Protein AF-A0A4D4LS96-F1 (afdb_monomer_lite)

InterPro domains:
  IPR003447 FemABX peptidyl transferase [PF02388] (3-64)
  IPR003447 FemABX peptidyl transferase [PS51191] (1-90)
  IPR016181 Acyl-CoA N-acyltransferase [SSF55729] (2-83)
  IPR050644 Peptidoglycan Glycine Bridge Synthesis [PTHR36174] (2-80)

Foldseek 3Di:
DVVVVVPDDPVVVVVVVVCVVLVKDKDKDDLVCLVVVVVLQVVVCVVVVHDDDDSVVVSVVRVVQCVVPVPSDIDIFIDRPPHTDRPPND

Sequence (90 aa):
MDDLHRGLNQQWRRNIKKAEKAGVKVVQGGYHDLPAFYTLYTETAARDRFIPRPLPYFQRMWTALTAEDPHRMRLYLAHHGAKCCPPRRC

Structure (mmCIF, N/CA/C/O backbone):
data_AF-A0A4D4LS96-F1
#
_entry.id   AF-A0A4D4LS96-F1
#
loop_
_atom_site.group_PDB
_atom_site.id
_atom_site.type_symbol
_atom_site.label_atom_id
_atom_site.label_alt_id
_atom_site.label_comp_id
_atom_site.label_asym_id
_atom_site.label_entity_id
_atom_site.label_seq_id
_atom_site.pdbx_PDB_ins_code
_atom_site.Cartn_x
_atom_site.Cartn_y
_atom_site.Cartn_z
_atom_site.occupancy
_atom_site.B_iso_or_equiv
_atom_site.auth_seq_id
_atom_site.auth_comp_id
_atom_site.auth_asym_id
_atom_site.auth_atom_id
_atom_site.pdbx_PDB_model_num
ATOM 1 N N . MET A 1 1 ? -9.870 -17.457 17.808 1.00 47.88 1 MET A N 1
ATOM 2 C CA . MET A 1 1 ? -9.674 -15.987 17.834 1.00 47.88 1 MET A CA 1
ATOM 3 C C . MET A 1 1 ? -9.249 -15.491 19.216 1.00 47.88 1 MET A C 1
ATOM 5 O O . MET A 1 1 ? -8.383 -14.628 19.278 1.00 47.88 1 MET A O 1
ATOM 9 N N . ASP A 1 2 ? -9.768 -16.053 20.316 1.00 51.56 2 ASP A N 1
ATOM 10 C CA . ASP A 1 2 ? -9.383 -15.638 21.677 1.00 51.56 2 ASP A CA 1
ATOM 11 C C . ASP A 1 2 ? -7.914 -15.903 22.055 1.00 51.56 2 ASP A C 1
ATOM 13 O O . ASP A 1 2 ? -7.320 -15.104 22.781 1.00 51.56 2 ASP A O 1
ATOM 17 N N . ASP A 1 3 ? -7.289 -16.958 21.525 1.00 58.47 3 ASP A N 1
ATOM 18 C CA . ASP A 1 3 ? -5.899 -17.299 21.872 1.00 58.47 3 ASP A CA 1
ATOM 19 C C . ASP A 1 3 ? -4.873 -16.290 21.336 1.00 58.47 3 ASP A C 1
ATOM 21 O O . ASP A 1 3 ? -3.932 -15.927 22.043 1.00 58.47 3 ASP A O 1
ATOM 25 N N . LEU A 1 4 ? -5.103 -15.731 20.141 1.00 60.28 4 LEU A N 1
ATOM 26 C CA . LEU A 1 4 ? -4.277 -14.651 19.586 1.00 60.28 4 LEU A CA 1
ATOM 27 C C . LEU A 1 4 ? -4.368 -13.384 20.454 1.00 60.28 4 LEU A C 1
ATOM 29 O O . LEU A 1 4 ? -3.385 -12.674 20.651 1.00 60.28 4 LEU A O 1
ATOM 33 N N . HIS A 1 5 ? -5.547 -13.108 21.016 1.00 54.94 5 HIS A N 1
ATOM 34 C CA . HIS A 1 5 ? -5.783 -11.932 21.853 1.00 54.94 5 HIS A CA 1
ATOM 35 C C . HIS A 1 5 ? -5.173 -12.064 23.252 1.00 54.94 5 HIS A C 1
ATOM 37 O O . HIS A 1 5 ? -4.811 -11.049 23.852 1.00 54.94 5 HIS A O 1
ATOM 43 N N . ARG A 1 6 ? -5.033 -13.285 23.779 1.00 58.66 6 ARG A N 1
ATOM 44 C CA . ARG A 1 6 ? -4.418 -13.535 25.093 1.00 58.66 6 ARG A CA 1
ATOM 45 C C . ARG A 1 6 ? -2.914 -13.255 25.109 1.00 58.66 6 ARG A C 1
ATOM 47 O O . ARG A 1 6 ? -2.419 -12.785 26.129 1.00 58.66 6 ARG A O 1
ATOM 54 N N . GLY A 1 7 ? -2.221 -13.453 23.984 1.00 62.53 7 GLY A N 1
ATOM 55 C CA . GLY A 1 7 ? -0.797 -13.121 23.832 1.00 62.53 7 GLY A CA 1
ATOM 56 C C . GLY A 1 7 ? -0.502 -11.629 23.620 1.00 62.53 7 GLY A C 1
ATOM 57 O O . GLY A 1 7 ? 0.643 -11.200 23.734 1.00 62.53 7 GLY A O 1
ATOM 58 N N . LEU A 1 8 ? -1.523 -10.815 23.330 1.00 66.88 8 LEU A N 1
ATOM 59 C CA . LEU A 1 8 ? -1.369 -9.387 23.057 1.00 66.88 8 LEU A CA 1
ATOM 60 C C . LEU A 1 8 ? -1.564 -8.552 24.329 1.00 66.88 8 LEU A C 1
ATOM 62 O O . LEU A 1 8 ? -2.527 -8.722 25.093 1.00 66.88 8 LEU A O 1
ATOM 66 N N . ASN A 1 9 ? -0.672 -7.581 24.539 1.00 76.44 9 ASN A N 1
ATOM 67 C CA . ASN A 1 9 ? -0.782 -6.672 25.674 1.00 76.44 9 ASN A CA 1
ATOM 68 C C . ASN A 1 9 ? -2.115 -5.888 25.640 1.00 76.44 9 ASN A C 1
ATOM 70 O O . ASN A 1 9 ? -2.783 -5.745 24.611 1.00 76.44 9 ASN A O 1
ATOM 74 N N . GLN A 1 10 ? -2.525 -5.376 26.799 1.00 74.56 10 GLN A N 1
ATOM 75 C CA . GLN A 1 10 ? -3.834 -4.741 26.978 1.00 74.56 10 GLN A CA 1
ATOM 76 C C . GLN A 1 10 ? -4.056 -3.526 26.056 1.00 74.56 10 GLN A C 1
ATOM 78 O O . GLN A 1 10 ? -5.178 -3.292 25.604 1.00 74.56 10 GLN A O 1
ATOM 83 N N . GLN A 1 11 ? -2.996 -2.772 25.747 1.00 74.50 11 GLN A N 1
ATOM 84 C CA . GLN A 1 11 ? -3.069 -1.605 24.868 1.00 74.50 11 GLN A CA 1
ATOM 85 C C . GLN A 1 11 ? -3.378 -2.009 23.423 1.00 74.50 11 GLN A C 1
ATOM 87 O O . GLN A 1 11 ? -4.198 -1.370 22.766 1.00 74.50 11 GLN A O 1
ATOM 92 N N . TRP A 1 12 ? -2.781 -3.103 22.951 1.00 72.12 12 TRP A N 1
ATOM 93 C CA . TRP A 1 12 ? -3.004 -3.623 21.603 1.00 72.12 12 TRP A CA 1
ATOM 94 C C . TRP A 1 12 ? -4.443 -4.111 21.424 1.00 72.12 12 TRP A C 1
ATOM 96 O O . TRP A 1 12 ? -5.098 -3.737 20.454 1.00 72.12 12 TRP A O 1
ATOM 106 N N . ARG A 1 13 ? -4.992 -4.833 22.411 1.00 74.06 13 ARG A N 1
ATOM 107 C CA . ARG A 1 13 ? -6.406 -5.250 22.403 1.00 74.06 13 ARG A CA 1
ATOM 108 C C . ARG A 1 13 ? -7.378 -4.068 22.365 1.00 74.06 13 ARG A C 1
ATOM 110 O O . ARG A 1 13 ? -8.380 -4.127 21.656 1.00 74.06 13 ARG A O 1
ATOM 117 N N . ARG A 1 14 ? -7.094 -2.990 23.107 1.00 76.81 14 ARG A N 1
ATOM 118 C CA . ARG A 1 14 ? -7.908 -1.760 23.073 1.00 76.81 14 ARG A CA 1
ATOM 119 C C . ARG A 1 14 ? -7.865 -1.085 21.702 1.00 76.81 14 ARG A C 1
ATOM 121 O O . ARG A 1 14 ? -8.911 -0.678 21.208 1.00 76.81 14 ARG A O 1
ATOM 128 N N . ASN A 1 15 ? -6.690 -1.006 21.078 1.00 75.06 15 ASN A N 1
ATOM 129 C CA . ASN A 1 15 ? -6.532 -0.384 19.762 1.00 75.06 15 ASN A CA 1
ATOM 130 C C . ASN A 1 15 ? -7.229 -1.188 18.650 1.00 75.06 15 ASN A C 1
ATOM 132 O O . ASN A 1 15 ? -7.879 -0.583 17.803 1.00 75.06 15 ASN A O 1
ATOM 136 N N . ILE A 1 16 ? -7.174 -2.526 18.693 1.00 75.44 16 ILE A N 1
ATOM 137 C CA . ILE A 1 16 ? -7.900 -3.397 17.748 1.00 75.44 16 ILE A CA 1
ATOM 138 C C . ILE A 1 16 ? -9.411 -3.164 17.865 1.00 75.44 16 ILE A C 1
ATOM 140 O O . ILE A 1 16 ? -10.054 -2.810 16.880 1.00 75.44 16 ILE A O 1
ATOM 144 N N . LYS A 1 17 ? -9.966 -3.236 19.085 1.00 77.19 17 LYS A N 1
ATOM 145 C CA . LYS A 1 17 ? -11.397 -2.967 19.321 1.00 77.19 17 LYS A CA 1
ATOM 146 C C . LYS A 1 17 ? -11.810 -1.556 18.896 1.00 77.19 17 LYS A C 1
ATOM 148 O O . LYS A 1 17 ? -12.921 -1.351 18.415 1.00 77.19 17 LYS A O 1
ATOM 153 N N . LYS A 1 18 ? -10.930 -0.566 19.081 1.00 77.38 18 LYS A N 1
ATOM 154 C CA . LYS A 1 18 ? -11.164 0.813 18.634 1.00 77.38 18 LYS A CA 1
ATOM 155 C C . LYS A 1 18 ? -11.225 0.897 17.104 1.00 77.38 18 LYS A C 1
ATOM 157 O O . LYS A 1 18 ? -12.120 1.560 16.595 1.00 77.38 18 LYS A O 1
ATOM 162 N N . ALA A 1 19 ? -10.326 0.219 16.390 1.00 72.69 19 ALA A N 1
ATOM 163 C CA . ALA A 1 19 ? -10.316 0.180 14.927 1.00 72.69 19 ALA A CA 1
ATOM 164 C C . ALA A 1 19 ? -11.560 -0.523 14.356 1.00 72.69 19 ALA A C 1
ATOM 166 O O . ALA A 1 19 ? -12.188 -0.002 13.435 1.00 72.69 19 ALA A O 1
ATOM 167 N N . GLU A 1 20 ? -11.972 -1.646 14.951 1.00 73.50 20 GLU A N 1
ATOM 168 C CA . GLU A 1 20 ? -13.223 -2.333 14.599 1.00 73.50 20 GLU A CA 1
ATOM 169 C C . GLU A 1 20 ? -14.436 -1.416 14.804 1.00 73.50 20 GLU A C 1
ATOM 171 O O . GLU A 1 20 ? -15.253 -1.244 13.900 1.00 73.50 20 GLU A O 1
ATOM 176 N N . LYS A 1 21 ? -14.524 -0.751 15.965 1.00 75.62 21 LYS A N 1
ATOM 177 C CA . LYS A 1 21 ? -15.619 0.178 16.286 1.00 75.62 21 LYS A CA 1
ATOM 178 C C . LYS A 1 21 ? -15.631 1.425 15.396 1.00 75.62 21 LYS A C 1
ATOM 180 O O . LYS A 1 21 ? -16.696 1.978 15.146 1.00 75.62 21 LYS A O 1
ATOM 185 N N . ALA A 1 22 ? -14.469 1.858 14.912 1.00 73.75 22 ALA A N 1
ATOM 186 C CA . ALA A 1 22 ? -14.346 2.943 13.943 1.00 73.75 22 ALA A CA 1
ATOM 187 C C . ALA A 1 22 ? -14.792 2.525 12.524 1.00 73.75 22 ALA A C 1
ATOM 189 O O . ALA A 1 22 ? -14.868 3.359 11.631 1.00 73.75 22 ALA A O 1
ATOM 190 N N . GLY A 1 23 ? -15.125 1.251 12.292 1.00 75.50 23 GLY A N 1
ATOM 191 C CA . GLY A 1 23 ? -15.586 0.776 10.988 1.00 75.50 23 GLY A CA 1
ATOM 192 C C . GLY A 1 23 ? -14.454 0.597 9.979 1.00 75.50 23 GLY A C 1
ATOM 193 O O . GLY A 1 23 ? -14.687 0.685 8.771 1.00 75.50 23 GLY A O 1
ATOM 194 N N . VAL A 1 24 ? -13.229 0.352 10.458 1.00 80.81 24 VAL A N 1
ATOM 195 C CA . VAL A 1 24 ? -12.108 -0.003 9.586 1.00 80.81 24 VAL A CA 1
ATOM 196 C C . VAL A 1 24 ? -12.396 -1.354 8.930 1.00 80.81 24 VAL A C 1
ATOM 198 O O . VAL A 1 24 ? -12.592 -2.358 9.613 1.00 80.81 24 VAL A O 1
ATOM 201 N N . LYS A 1 25 ? -12.399 -1.391 7.598 1.00 79.50 25 LYS A N 1
ATOM 202 C CA . LYS A 1 25 ? -12.521 -2.617 6.805 1.00 79.50 25 LYS A CA 1
ATOM 203 C C . LYS A 1 25 ? -11.167 -2.973 6.219 1.00 79.50 25 LYS A C 1
ATOM 205 O O . LYS A 1 25 ? -10.554 -2.149 5.543 1.00 79.50 25 LYS A O 1
ATOM 210 N N . VAL A 1 26 ? -10.716 -4.198 6.456 1.00 83.19 26 VAL A N 1
ATOM 211 C CA . VAL A 1 26 ? -9.516 -4.736 5.811 1.00 83.19 26 VAL A CA 1
ATOM 212 C C . VAL A 1 26 ? -9.949 -5.494 4.566 1.00 83.19 26 VAL A C 1
ATOM 214 O O . VAL A 1 26 ? -10.748 -6.423 4.655 1.00 83.19 26 VAL A O 1
ATOM 217 N N . VAL A 1 27 ? -9.432 -5.088 3.413 1.00 87.00 27 VAL A N 1
ATOM 218 C CA . VAL A 1 27 ? -9.658 -5.760 2.132 1.00 87.00 27 VAL A CA 1
ATOM 219 C C . VAL A 1 27 ? -8.334 -6.281 1.597 1.00 87.00 27 VAL A C 1
ATOM 221 O O . VAL A 1 27 ? -7.280 -5.675 1.806 1.00 87.00 27 VAL A O 1
ATOM 224 N N . GLN A 1 28 ? -8.382 -7.422 0.918 1.00 89.69 28 GLN A N 1
ATOM 225 C CA . GLN A 1 28 ? -7.234 -7.912 0.171 1.00 89.69 28 GLN A CA 1
ATOM 226 C C . GLN A 1 28 ? -7.189 -7.184 -1.178 1.00 89.69 28 GLN A C 1
ATOM 228 O O . GLN A 1 28 ? -8.121 -7.306 -1.969 1.00 89.69 28 GLN A O 1
ATOM 233 N N . GLY A 1 29 ? -6.126 -6.417 -1.407 1.00 89.12 29 GLY A N 1
ATOM 234 C CA . GLY A 1 29 ? -5.870 -5.710 -2.660 1.00 89.12 29 GLY A CA 1
ATOM 235 C C . GLY A 1 29 ? -5.072 -6.557 -3.652 1.00 89.12 29 GLY A C 1
ATOM 236 O O . GLY A 1 29 ? -4.424 -7.542 -3.284 1.00 89.12 29 GLY A O 1
ATOM 237 N N . GLY A 1 30 ? -5.112 -6.155 -4.918 1.00 91.56 30 GLY A N 1
ATOM 238 C CA . GLY A 1 30 ? -4.357 -6.753 -6.014 1.00 91.56 30 GLY A CA 1
ATOM 239 C C . GLY A 1 30 ? -3.253 -5.842 -6.550 1.00 91.56 30 GLY A C 1
ATOM 240 O O . GLY A 1 30 ? -2.922 -4.803 -5.982 1.00 91.56 30 GLY A O 1
ATOM 241 N N . TYR A 1 31 ? -2.704 -6.215 -7.707 1.00 92.50 31 TYR A N 1
ATOM 242 C CA . TYR A 1 31 ? -1.664 -5.441 -8.393 1.00 92.50 31 TYR A CA 1
ATOM 243 C C . TYR A 1 31 ? -2.075 -3.977 -8.638 1.00 92.50 31 TYR A C 1
ATOM 245 O O . TYR A 1 31 ? -1.273 -3.060 -8.463 1.00 92.50 31 TYR A O 1
ATOM 253 N N . HIS A 1 32 ? -3.341 -3.747 -8.995 1.00 92.25 32 HIS A N 1
ATOM 254 C CA . HIS A 1 32 ? -3.880 -2.413 -9.275 1.00 92.25 32 HIS A CA 1
ATOM 255 C C . HIS A 1 32 ? -3.988 -1.513 -8.037 1.00 92.25 32 HIS A C 1
ATOM 257 O O . HIS A 1 32 ? -4.101 -0.300 -8.185 1.00 92.25 32 HIS A O 1
ATOM 263 N N . ASP A 1 33 ? -3.889 -2.082 -6.836 1.00 92.25 33 ASP A N 1
ATOM 264 C CA . ASP A 1 33 ? -3.935 -1.356 -5.568 1.00 92.25 33 ASP A CA 1
ATOM 265 C C . ASP A 1 33 ? -2.539 -0.926 -5.076 1.00 92.25 33 ASP A C 1
ATOM 267 O O . ASP A 1 33 ? -2.414 -0.163 -4.113 1.00 92.25 33 ASP A O 1
ATOM 271 N N . LEU A 1 34 ? -1.467 -1.358 -5.758 1.00 93.00 34 LEU A N 1
ATOM 272 C CA . LEU A 1 34 ? -0.091 -0.949 -5.456 1.00 93.00 34 LEU A CA 1
ATOM 273 C C . LEU A 1 34 ? 0.119 0.577 -5.448 1.00 93.00 34 LEU A C 1
ATOM 275 O O . LEU A 1 34 ? 0.846 1.045 -4.570 1.00 93.00 34 LEU A O 1
ATOM 279 N N . PRO A 1 35 ? -0.493 1.382 -6.341 1.00 93.12 35 PRO A N 1
ATOM 280 C CA . PRO A 1 35 ? -0.400 2.838 -6.262 1.00 93.12 35 PRO A CA 1
ATOM 281 C C . PRO A 1 35 ? -1.009 3.403 -4.973 1.00 93.12 35 PRO A C 1
ATOM 283 O O . PRO A 1 35 ? -0.402 4.268 -4.347 1.00 93.12 35 PRO A O 1
ATOM 286 N N . ALA A 1 36 ? -2.159 2.881 -4.529 1.00 90.19 36 ALA A N 1
ATOM 287 C CA . ALA A 1 36 ? -2.806 3.323 -3.293 1.00 90.19 36 ALA A CA 1
ATOM 288 C C . ALA A 1 36 ? -1.951 2.983 -2.062 1.00 90.19 36 ALA A C 1
ATOM 290 O O . ALA A 1 36 ? -1.763 3.818 -1.175 1.00 90.19 36 ALA A O 1
ATOM 291 N N . PHE A 1 37 ? -1.370 1.780 -2.039 1.00 92.62 37 PHE A N 1
ATOM 292 C CA . PHE A 1 37 ? -0.358 1.407 -1.050 1.00 92.62 37 PHE A CA 1
ATOM 293 C C . PHE A 1 37 ? 0.848 2.357 -1.087 1.00 92.62 37 PHE A C 1
ATOM 295 O O . PHE A 1 37 ? 1.307 2.819 -0.042 1.00 92.62 37 PHE A O 1
ATOM 302 N N . TYR A 1 38 ? 1.355 2.667 -2.280 1.00 93.50 38 TYR A N 1
ATOM 303 C CA . TYR A 1 38 ? 2.545 3.491 -2.453 1.00 93.50 38 TYR A CA 1
ATOM 304 C C . TYR A 1 38 ? 2.352 4.913 -1.931 1.00 93.50 38 TYR A C 1
ATOM 306 O O . TYR A 1 38 ? 3.239 5.432 -1.254 1.00 93.50 38 TYR A O 1
ATOM 314 N N . THR A 1 39 ? 1.181 5.517 -2.149 1.00 91.62 39 THR A N 1
ATOM 315 C CA . THR A 1 39 ? 0.839 6.813 -1.548 1.00 91.62 39 THR A CA 1
ATOM 316 C C . THR A 1 39 ? 1.005 6.767 -0.026 1.00 91.62 39 THR A C 1
ATOM 318 O O . THR A 1 39 ? 1.797 7.534 0.519 1.00 91.62 39 THR A O 1
ATOM 321 N N . LEU A 1 40 ? 0.386 5.798 0.658 1.00 90.38 40 LEU A N 1
ATOM 322 C CA . LEU A 1 40 ? 0.520 5.644 2.117 1.00 90.38 40 LEU A CA 1
ATOM 323 C C . LEU A 1 40 ? 1.965 5.364 2.560 1.00 90.38 40 LEU A C 1
ATOM 325 O O . LEU A 1 40 ? 2.421 5.841 3.605 1.00 90.38 40 LEU A O 1
ATOM 329 N N . TYR A 1 41 ? 2.687 4.558 1.783 1.00 89.81 41 TYR A N 1
ATOM 330 C CA . TYR A 1 41 ? 4.073 4.199 2.059 1.00 89.81 41 TYR A CA 1
ATOM 331 C C . TYR A 1 41 ? 4.992 5.422 1.983 1.00 89.81 41 TYR A C 1
ATOM 333 O O . TYR A 1 41 ? 5.816 5.617 2.874 1.00 89.81 41 TYR A O 1
ATOM 341 N N . THR A 1 42 ? 4.821 6.281 0.975 1.00 92.81 42 THR A N 1
ATOM 342 C CA . THR A 1 42 ? 5.608 7.518 0.834 1.00 92.81 42 THR A CA 1
ATOM 343 C C . THR A 1 42 ? 5.295 8.539 1.926 1.00 92.81 42 THR A C 1
ATOM 345 O O . THR A 1 42 ? 6.222 9.132 2.474 1.00 92.81 42 THR A O 1
ATOM 348 N N . GLU A 1 43 ? 4.029 8.683 2.329 1.00 92.75 43 GLU A N 1
ATOM 349 C CA . GLU A 1 43 ? 3.655 9.500 3.493 1.00 92.75 43 GLU A CA 1
ATOM 350 C C . GLU A 1 43 ? 4.333 8.995 4.774 1.00 92.75 43 GLU A C 1
ATOM 352 O O . GLU A 1 43 ? 4.836 9.774 5.587 1.00 92.75 43 GLU A O 1
ATOM 357 N N . THR A 1 44 ? 4.385 7.672 4.943 1.00 91.38 44 THR A N 1
ATOM 358 C CA . THR A 1 44 ? 5.058 7.034 6.078 1.00 91.38 44 THR A CA 1
ATOM 359 C C . THR A 1 44 ? 6.570 7.257 6.026 1.00 91.38 44 THR A C 1
ATOM 361 O O . THR A 1 44 ? 7.166 7.579 7.050 1.00 91.38 44 THR A O 1
ATOM 364 N N . ALA A 1 45 ? 7.177 7.162 4.841 1.00 90.31 45 ALA A N 1
ATOM 365 C CA . ALA A 1 45 ? 8.595 7.427 4.618 1.00 90.31 45 ALA A CA 1
ATOM 366 C C . ALA A 1 45 ? 8.983 8.864 4.966 1.00 90.31 45 ALA A C 1
ATOM 368 O O . ALA A 1 45 ? 9.974 9.085 5.663 1.00 90.31 45 ALA A O 1
ATOM 369 N N . ALA A 1 46 ? 8.160 9.831 4.555 1.00 91.69 46 ALA A N 1
ATOM 370 C CA . ALA A 1 46 ? 8.343 11.235 4.897 1.00 91.69 46 ALA A CA 1
ATOM 371 C C . ALA A 1 46 ? 8.251 11.466 6.415 1.00 91.69 46 ALA A C 1
ATOM 373 O O . ALA A 1 46 ? 9.097 12.151 6.989 1.00 91.69 46 ALA A O 1
ATOM 374 N N . ARG A 1 47 ? 7.263 10.852 7.082 1.00 92.31 47 ARG A N 1
ATOM 375 C CA . ARG A 1 47 ? 7.082 10.953 8.539 1.00 92.31 47 ARG A CA 1
ATOM 376 C C . ARG A 1 47 ? 8.246 10.337 9.316 1.00 92.31 47 ARG A C 1
ATOM 378 O O . ARG A 1 47 ? 8.750 10.947 10.255 1.00 92.31 47 ARG A O 1
ATOM 385 N N . ASP A 1 48 ? 8.649 9.128 8.940 1.00 91.69 48 ASP A N 1
ATOM 386 C CA . ASP A 1 48 ? 9.644 8.336 9.670 1.00 91.69 48 ASP A CA 1
ATOM 387 C C . ASP A 1 48 ? 11.081 8.608 9.182 1.00 91.69 48 ASP A C 1
ATOM 389 O O . ASP A 1 48 ? 12.035 8.055 9.723 1.00 91.69 48 ASP A O 1
ATOM 393 N N . ARG A 1 49 ? 11.239 9.516 8.206 1.00 91.38 49 ARG A N 1
ATOM 394 C CA . ARG A 1 49 ? 12.511 9.986 7.635 1.00 91.38 49 ARG A CA 1
ATOM 395 C C . ARG A 1 49 ? 13.385 8.859 7.079 1.00 91.38 49 ARG A C 1
ATOM 397 O O . ARG A 1 49 ? 14.595 8.842 7.295 1.00 91.38 49 ARG A O 1
ATOM 404 N N . PHE A 1 50 ? 12.781 7.938 6.330 1.00 92.25 50 PHE A N 1
ATOM 405 C CA . PHE A 1 50 ? 13.522 6.947 5.543 1.00 92.25 50 PHE A CA 1
ATOM 406 C C . PHE A 1 50 ? 13.357 7.193 4.041 1.00 92.25 50 PHE A C 1
ATOM 408 O O . PHE A 1 50 ? 12.386 7.799 3.597 1.00 92.25 50 PHE A O 1
ATOM 415 N N . ILE A 1 51 ? 14.317 6.710 3.248 1.00 92.69 51 ILE A N 1
ATOM 416 C CA . ILE A 1 51 ? 14.295 6.851 1.788 1.00 92.69 51 ILE A CA 1
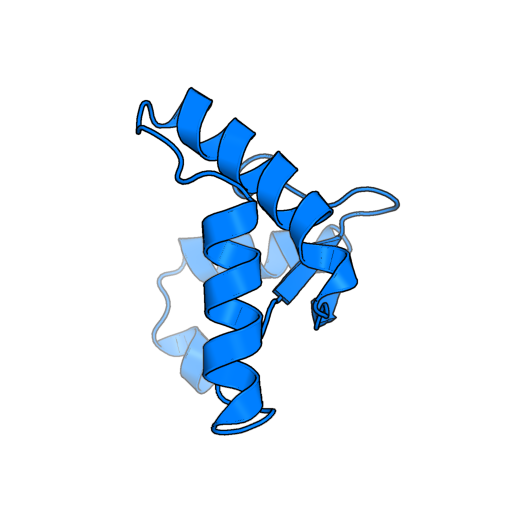ATOM 417 C C . ILE A 1 51 ? 13.344 5.792 1.205 1.00 92.69 51 ILE A C 1
ATOM 419 O O . ILE A 1 51 ? 13.636 4.596 1.323 1.00 92.69 51 ILE A O 1
ATOM 423 N N . PRO A 1 52 ? 12.215 6.178 0.581 1.00 93.50 52 PRO A N 1
ATOM 424 C CA . PRO A 1 52 ? 11.281 5.214 0.020 1.00 93.50 52 PRO A CA 1
ATOM 425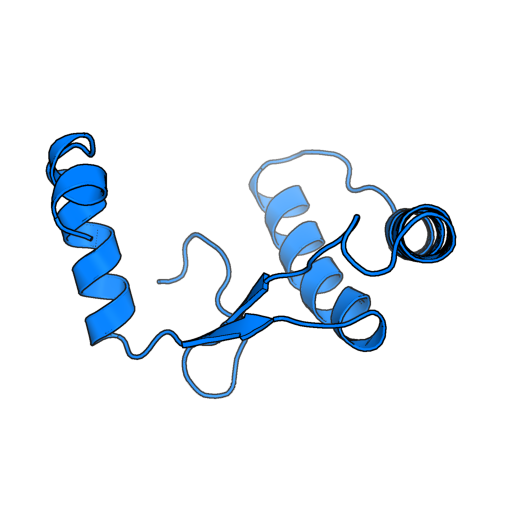 C C . PRO A 1 52 ? 11.862 4.556 -1.235 1.00 93.50 52 PRO A C 1
ATOM 427 O O . PRO A 1 52 ? 12.483 5.206 -2.078 1.00 93.50 52 PRO A O 1
ATOM 430 N N . ARG A 1 53 ? 11.607 3.256 -1.407 1.00 94.81 53 ARG A N 1
ATOM 431 C CA . ARG A 1 53 ? 11.803 2.594 -2.707 1.00 94.81 53 ARG A CA 1
ATOM 432 C C . ARG A 1 53 ? 10.748 3.091 -3.700 1.00 94.81 53 ARG A C 1
ATOM 434 O O . ARG A 1 53 ? 9.630 3.358 -3.272 1.00 94.81 53 ARG A O 1
ATOM 441 N N . PRO A 1 54 ? 11.058 3.220 -5.000 1.00 94.62 54 PRO A N 1
ATOM 442 C CA . PRO A 1 54 ? 10.106 3.734 -5.985 1.00 94.62 54 PRO A CA 1
ATOM 443 C C . PRO A 1 54 ? 9.012 2.697 -6.298 1.00 94.62 54 PRO A C 1
ATOM 445 O O . PRO A 1 54 ? 9.254 1.496 -6.191 1.00 94.62 54 PRO A O 1
ATOM 448 N N . LEU A 1 55 ? 7.825 3.137 -6.734 1.00 93.62 55 LEU A N 1
ATOM 449 C CA . LEU A 1 55 ? 6.693 2.249 -7.063 1.00 93.62 55 LEU A CA 1
ATOM 450 C C . LEU A 1 55 ? 7.058 1.067 -7.997 1.00 93.62 55 LEU A C 1
ATOM 452 O O . LEU A 1 55 ? 6.660 -0.060 -7.685 1.00 93.62 55 LEU A O 1
ATOM 456 N N . PRO A 1 56 ? 7.863 1.247 -9.068 1.00 96.31 56 PRO A N 1
ATOM 457 C CA . PRO A 1 56 ? 8.262 0.145 -9.945 1.00 96.31 56 PRO A CA 1
ATOM 458 C C . PRO A 1 56 ? 8.981 -1.002 -9.231 1.00 96.31 56 PRO A C 1
ATOM 460 O O . PRO A 1 56 ? 8.921 -2.140 -9.687 1.00 96.31 56 PRO A O 1
ATOM 463 N N . TYR A 1 57 ? 9.635 -0.740 -8.094 1.00 95.25 57 TYR A N 1
ATOM 464 C CA . TYR A 1 57 ? 10.238 -1.793 -7.278 1.00 95.25 57 TYR A CA 1
ATOM 465 C C . TYR A 1 57 ? 9.176 -2.788 -6.793 1.00 95.25 57 TYR A C 1
ATOM 467 O O . TYR A 1 57 ? 9.334 -3.996 -6.954 1.00 95.25 57 TYR A O 1
ATOM 475 N N . PHE A 1 58 ? 8.061 -2.280 -6.265 1.00 93.25 58 PHE A N 1
ATOM 476 C CA . PHE A 1 58 ? 6.965 -3.104 -5.762 1.00 93.25 58 PHE A CA 1
ATOM 477 C C . PHE A 1 58 ? 6.196 -3.791 -6.891 1.00 93.25 58 PHE A C 1
ATOM 479 O O . PHE A 1 58 ? 5.814 -4.945 -6.741 1.00 93.25 58 PHE A O 1
ATOM 486 N N . GLN A 1 59 ? 6.027 -3.130 -8.038 1.00 95.06 59 GLN A N 1
ATOM 487 C CA . GLN A 1 59 ? 5.407 -3.741 -9.220 1.00 95.06 59 GLN A CA 1
ATOM 488 C C . GLN A 1 59 ? 6.235 -4.913 -9.762 1.00 95.06 59 GLN A C 1
ATOM 490 O O . GLN A 1 59 ? 5.682 -5.967 -10.086 1.00 95.06 59 GLN A O 1
ATOM 495 N N . ARG A 1 60 ? 7.564 -4.755 -9.827 1.00 96.25 60 ARG A N 1
ATOM 496 C CA . ARG A 1 60 ? 8.483 -5.833 -10.218 1.00 96.25 60 ARG A CA 1
ATOM 497 C C . ARG A 1 60 ? 8.464 -6.974 -9.210 1.00 96.25 60 ARG A C 1
ATOM 499 O O . ARG A 1 60 ? 8.372 -8.126 -9.616 1.00 96.25 60 ARG A O 1
ATOM 506 N N . MET A 1 61 ? 8.516 -6.651 -7.919 1.00 94.31 61 MET A N 1
ATOM 507 C CA . MET A 1 61 ? 8.448 -7.635 -6.838 1.00 94.31 61 MET A CA 1
ATOM 508 C C . MET A 1 61 ? 7.142 -8.432 -6.889 1.00 94.31 61 MET A C 1
ATOM 510 O O . MET A 1 61 ? 7.183 -9.653 -6.810 1.00 94.31 61 MET A O 1
ATOM 514 N N . TRP A 1 62 ? 6.009 -7.757 -7.098 1.00 94.88 62 TRP A N 1
ATOM 515 C CA . TRP A 1 62 ? 4.715 -8.407 -7.279 1.00 94.88 62 TRP A CA 1
ATOM 516 C C . TRP A 1 62 ? 4.749 -9.382 -8.441 1.00 94.88 62 TRP A C 1
ATOM 518 O O . TRP A 1 62 ? 4.514 -10.564 -8.242 1.00 94.88 62 TRP A O 1
ATOM 528 N N . THR A 1 63 ? 5.114 -8.896 -9.627 1.00 93.62 63 THR A N 1
ATOM 529 C CA . THR A 1 63 ? 5.128 -9.705 -10.851 1.00 93.62 63 THR A CA 1
ATOM 530 C C . THR A 1 63 ? 6.015 -10.939 -10.697 1.00 93.62 63 THR A C 1
ATOM 532 O O . THR A 1 63 ? 5.587 -12.035 -11.040 1.00 93.62 63 THR A O 1
ATOM 535 N N . ALA A 1 64 ? 7.220 -10.776 -10.140 1.00 95.06 64 ALA A N 1
ATOM 536 C CA . ALA A 1 64 ? 8.150 -11.879 -9.926 1.00 95.06 64 ALA A CA 1
ATOM 537 C C . ALA A 1 64 ? 7.596 -12.919 -8.939 1.00 95.06 64 ALA A C 1
ATOM 539 O O . ALA A 1 64 ? 7.578 -14.104 -9.251 1.00 95.06 64 ALA A O 1
ATOM 540 N N . LEU A 1 65 ? 7.091 -12.483 -7.781 1.00 92.25 65 LEU A N 1
ATOM 541 C CA . LEU A 1 65 ? 6.619 -13.397 -6.740 1.00 92.25 65 LEU A CA 1
ATOM 542 C C . LEU A 1 65 ? 5.308 -14.091 -7.119 1.00 92.25 65 LEU A C 1
ATOM 544 O O . LEU A 1 65 ? 5.153 -15.278 -6.845 1.00 92.25 65 LEU A O 1
ATOM 548 N N . THR A 1 66 ? 4.374 -13.385 -7.765 1.00 91.94 66 THR A N 1
ATOM 549 C CA . THR A 1 66 ? 3.105 -13.990 -8.195 1.00 91.94 66 THR A CA 1
ATOM 550 C C . THR A 1 66 ? 3.256 -14.903 -9.405 1.00 91.94 66 THR A C 1
ATOM 552 O O . THR A 1 66 ? 2.401 -15.756 -9.614 1.00 91.94 66 THR A O 1
ATOM 555 N N . ALA A 1 67 ? 4.319 -14.735 -10.203 1.00 91.62 67 ALA A N 1
ATOM 556 C CA . ALA A 1 67 ? 4.646 -15.670 -11.276 1.00 91.62 67 ALA A CA 1
ATOM 557 C C . ALA A 1 67 ? 5.157 -17.015 -10.734 1.00 91.62 67 ALA A C 1
ATOM 559 O O . ALA A 1 67 ? 4.939 -18.042 -11.368 1.00 91.62 67 ALA A O 1
ATOM 560 N N . GLU A 1 68 ? 5.815 -17.017 -9.570 1.00 91.56 68 GLU A N 1
ATOM 561 C CA . GLU A 1 68 ? 6.256 -18.244 -8.899 1.00 91.56 68 GLU A CA 1
ATOM 562 C C . GLU A 1 68 ? 5.090 -18.961 -8.205 1.00 91.56 68 GLU A C 1
ATOM 564 O O . GLU A 1 68 ? 4.941 -20.170 -8.348 1.00 91.56 68 GLU A O 1
ATOM 569 N N . ASP A 1 69 ? 4.268 -18.223 -7.454 1.00 88.75 69 ASP A N 1
ATOM 570 C CA . ASP A 1 69 ? 3.038 -18.732 -6.840 1.00 88.75 69 ASP A CA 1
ATOM 571 C C . ASP A 1 69 ? 2.047 -17.561 -6.631 1.00 88.75 69 ASP A C 1
ATOM 573 O O . ASP A 1 69 ? 2.411 -16.561 -5.996 1.00 88.75 69 ASP A O 1
ATOM 577 N N . PRO A 1 70 ? 0.785 -17.658 -7.107 1.00 86.06 70 PRO A N 1
ATOM 578 C CA . PRO A 1 70 ? -0.219 -16.594 -6.977 1.00 86.06 70 PRO A CA 1
ATOM 579 C C . PRO A 1 70 ? -0.479 -16.104 -5.542 1.00 86.06 70 PRO A C 1
ATOM 581 O O . PRO A 1 70 ? -0.996 -15.005 -5.343 1.00 86.06 70 PRO A O 1
ATOM 584 N N . HIS A 1 71 ? -0.138 -16.898 -4.528 1.00 87.69 71 HIS A N 1
ATOM 585 C CA . HIS A 1 71 ? -0.326 -16.605 -3.111 1.00 87.69 71 HIS A CA 1
ATOM 586 C C . HIS A 1 71 ? 0.945 -16.149 -2.389 1.00 87.69 71 HIS A C 1
ATOM 588 O O . HIS A 1 71 ? 0.860 -15.805 -1.203 1.00 87.69 71 HIS A O 1
ATOM 594 N N . ARG A 1 72 ? 2.095 -16.107 -3.075 1.00 89.38 72 ARG A N 1
ATOM 595 C CA . ARG A 1 72 ? 3.398 -15.730 -2.500 1.00 89.38 72 ARG A CA 1
ATOM 596 C C . ARG A 1 72 ? 3.478 -14.263 -2.092 1.00 89.38 72 ARG A C 1
ATOM 598 O O . ARG A 1 72 ? 4.270 -13.904 -1.223 1.00 89.38 72 ARG A O 1
ATOM 605 N N . MET A 1 73 ? 2.639 -13.418 -2.687 1.00 89.00 73 MET A N 1
ATOM 606 C CA . MET A 1 73 ? 2.488 -12.018 -2.311 1.00 89.00 73 MET A CA 1
ATOM 607 C C . MET A 1 73 ? 1.017 -11.686 -2.064 1.00 89.00 73 MET A C 1
ATOM 609 O O . MET A 1 73 ? 0.141 -12.061 -2.838 1.00 89.00 73 MET A O 1
ATOM 613 N N . ARG A 1 74 ? 0.743 -10.970 -0.969 1.00 91.19 74 ARG A N 1
ATOM 614 C CA . ARG A 1 74 ? -0.595 -10.485 -0.614 1.00 91.19 74 ARG A CA 1
ATOM 615 C C . ARG A 1 74 ? -0.498 -9.037 -0.158 1.00 91.19 74 ARG A C 1
ATOM 617 O O . ARG A 1 74 ? 0.393 -8.698 0.619 1.00 91.19 74 ARG A O 1
ATOM 624 N N . LEU A 1 75 ? -1.425 -8.204 -0.618 1.00 90.94 75 LEU A N 1
ATOM 625 C CA . LEU A 1 75 ? -1.593 -6.834 -0.146 1.00 90.94 75 LEU A CA 1
ATOM 626 C C . LEU A 1 75 ? -2.880 -6.745 0.662 1.00 90.94 75 LEU A C 1
ATOM 628 O O . LEU A 1 75 ? -3.935 -7.179 0.208 1.00 90.94 75 LEU A O 1
ATOM 632 N N . TYR A 1 76 ? -2.789 -6.152 1.846 1.00 89.88 76 TYR A N 1
ATOM 633 C CA . TYR A 1 76 ? -3.948 -5.837 2.670 1.00 89.88 76 TYR A CA 1
ATOM 634 C C . TYR A 1 76 ? -4.046 -4.326 2.827 1.00 89.88 76 TYR A C 1
ATOM 636 O O . TYR A 1 76 ? -3.089 -3.679 3.257 1.00 89.88 76 TYR A O 1
ATOM 644 N N . LEU A 1 77 ? -5.206 -3.775 2.481 1.00 86.38 77 LEU A N 1
ATOM 645 C CA . LEU A 1 77 ? -5.521 -2.363 2.637 1.00 86.38 77 LEU A CA 1
ATOM 646 C C . LEU A 1 77 ? -6.596 -2.194 3.704 1.00 86.38 77 LEU A C 1
ATOM 648 O O . LEU A 1 77 ? -7.611 -2.888 3.706 1.00 86.38 77 LEU A O 1
ATOM 652 N N . ALA A 1 78 ? -6.366 -1.256 4.619 1.00 86.06 78 ALA A N 1
ATOM 653 C CA . ALA A 1 78 ? -7.334 -0.869 5.631 1.00 86.06 78 ALA A CA 1
ATOM 654 C C . ALA A 1 78 ? -8.048 0.411 5.186 1.00 86.06 78 ALA A C 1
ATOM 656 O O . ALA A 1 78 ? -7.425 1.462 5.037 1.00 86.06 78 ALA A O 1
ATOM 657 N N . HIS A 1 79 ? -9.361 0.334 5.001 1.00 76.38 79 HIS A N 1
ATOM 658 C CA . HIS A 1 79 ? -10.212 1.462 4.638 1.00 76.38 79 HIS A CA 1
ATOM 659 C C . HIS A 1 79 ? -11.021 1.917 5.845 1.00 76.38 79 HIS A C 1
ATOM 661 O O . HIS A 1 79 ? -11.616 1.099 6.540 1.00 76.38 79 HIS A O 1
ATOM 667 N N . HIS A 1 80 ? -11.085 3.224 6.069 1.00 73.94 80 HIS A N 1
ATOM 668 C CA . HIS A 1 80 ? -11.975 3.850 7.041 1.00 73.94 80 HIS A CA 1
ATOM 669 C C . HIS A 1 80 ? -12.876 4.834 6.283 1.00 73.94 80 HIS A C 1
ATOM 671 O O . HIS A 1 80 ? -12.427 5.891 5.829 1.00 73.94 80 HIS A O 1
ATOM 677 N N . GLY A 1 81 ? -14.141 4.461 6.066 1.00 67.56 81 GLY A N 1
ATOM 678 C CA . GLY A 1 81 ? -15.022 5.167 5.127 1.00 67.56 81 GLY A CA 1
ATOM 679 C C . GLY A 1 81 ? -14.534 5.054 3.672 1.00 67.56 81 GLY A C 1
ATOM 680 O O . GLY A 1 81 ? -14.124 3.980 3.242 1.00 67.56 81 GLY A O 1
ATOM 681 N N . ALA A 1 82 ? -14.554 6.157 2.910 1.00 55.81 82 ALA A N 1
ATOM 682 C CA . ALA A 1 82 ? -14.111 6.207 1.504 1.00 55.81 82 ALA A CA 1
ATOM 683 C C . ALA A 1 82 ? -12.584 6.374 1.314 1.00 55.81 82 ALA A C 1
ATOM 685 O O . ALA A 1 82 ? -12.122 6.568 0.192 1.00 55.81 82 ALA A O 1
ATOM 686 N N . LYS A 1 83 ? -11.786 6.346 2.393 1.00 56.22 83 LYS A N 1
ATOM 687 C CA . LYS A 1 83 ? -10.334 6.586 2.342 1.00 56.22 83 LYS A CA 1
ATOM 688 C C . LYS A 1 83 ? -9.555 5.437 2.978 1.00 56.22 83 LYS A C 1
ATOM 690 O O . LYS A 1 83 ? -9.940 4.915 4.023 1.00 56.22 83 LYS A O 1
ATOM 695 N N . CYS A 1 84 ? -8.433 5.072 2.365 1.00 58.16 84 CYS A N 1
ATOM 696 C CA . CYS A 1 84 ? -7.426 4.219 2.992 1.00 58.16 84 CYS A CA 1
ATOM 697 C C . CYS A 1 84 ? -6.863 4.907 4.250 1.00 58.16 84 CYS A C 1
ATOM 699 O O . CYS A 1 84 ? -6.456 6.068 4.178 1.00 58.16 84 CYS A O 1
ATOM 701 N N . CYS A 1 85 ? -6.849 4.219 5.396 1.00 52.38 85 CYS A N 1
ATOM 702 C CA . CYS A 1 85 ? -6.346 4.780 6.652 1.00 52.38 85 CYS A CA 1
ATOM 703 C C . CYS A 1 85 ? -4.827 4.559 6.775 1.00 52.38 85 CYS A C 1
ATOM 705 O O . CYS A 1 85 ? -4.380 3.410 6.773 1.00 52.38 85 CYS A O 1
ATOM 707 N N . PRO A 1 86 ? -4.013 5.619 6.935 1.00 56.03 86 PRO A N 1
ATOM 708 C CA . PRO A 1 86 ? -2.612 5.459 7.294 1.00 56.03 86 PRO A CA 1
ATOM 709 C C . PRO A 1 86 ? -2.469 5.001 8.761 1.00 56.03 86 PRO A C 1
ATOM 711 O O . PRO A 1 86 ? -3.302 5.349 9.602 1.00 56.03 86 PRO A O 1
ATOM 714 N N . PRO A 1 87 ? -1.370 4.307 9.122 1.00 53.25 87 PRO A N 1
ATOM 715 C CA . PRO A 1 87 ? -1.212 3.562 10.383 1.00 53.25 87 PRO A CA 1
ATOM 716 C C . PRO A 1 87 ? -1.232 4.387 11.690 1.00 53.25 87 PRO A C 1
ATOM 718 O O . PRO A 1 87 ? -1.040 3.823 12.761 1.00 53.25 87 PRO A O 1
ATOM 721 N N . ARG A 1 88 ? -1.428 5.713 11.639 1.00 53.78 88 ARG A N 1
ATOM 722 C CA . ARG A 1 88 ? -1.543 6.585 12.830 1.00 53.78 88 ARG A CA 1
ATOM 723 C C . ARG A 1 88 ? -2.725 7.573 12.800 1.00 53.78 88 ARG A C 1
ATOM 725 O O . ARG A 1 88 ? -2.791 8.432 13.673 1.00 53.78 88 ARG A O 1
ATOM 732 N N . ARG A 1 89 ? -3.631 7.508 11.811 1.00 50.84 89 ARG A N 1
ATOM 733 C CA . ARG A 1 89 ? -4.852 8.358 11.760 1.00 50.84 89 ARG A CA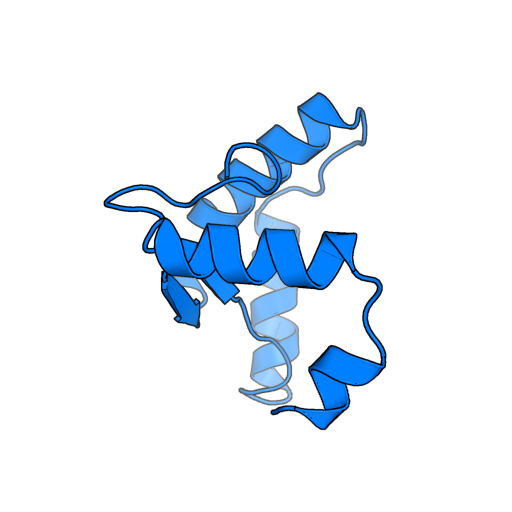 1
ATOM 734 C C . ARG A 1 89 ? -6.149 7.601 12.087 1.00 50.84 89 ARG A C 1
ATOM 736 O O . ARG A 1 89 ? -7.231 8.151 11.915 1.00 50.84 89 ARG A O 1
ATOM 743 N N . CYS A 1 90 ? -6.006 6.392 12.620 1.00 46.53 90 CYS A N 1
ATOM 744 C CA . CYS A 1 90 ? -7.012 5.600 13.314 1.00 46.53 90 CYS A CA 1
ATOM 745 C C . CYS A 1 90 ? -6.445 5.329 14.741 1.00 46.53 90 CYS A C 1
ATOM 747 O O . CYS A 1 90 ? -7.180 5.479 15.750 1.00 46.53 90 CYS A O 1
#

Secondary structure (DSSP, 8-state):
-HHHHHTS-HHHHHHHHHHHHTTEEEEEE-GGGHHHHHHHHHHHHHHHT--PPPHHHHHHHHHHHHHH-TTS--EEEEEETTEEPPTT--

Organism: Streptomyces avermitilis (NCBI:txid33903)

Radius of gyration: 15.45 Å; chains: 1; bounding box: 30×30×38 Å

pLDDT: mean 81.13, std 14.38, range [46.53, 96.31]

=== Feature glossary ===
Feature key, reading from the visual/contextual features back to the raw sequence:

Rendered structure images. Structure images are PyMOL renders from six orthogonal camera directions. Cartoon representation draws helices as coils and strands as arrows; sticks shows the backbone as bonds; surface shows the solvent-excluded envelope. Rainbow coloring maps sequence position to hue (blue→red, N→C); chain coloring assigns a distinct color per polypeptide.

Contact-map, Ramachandran, and PAE plots. Three diagnostic plots accompany the record. The Cα contact map visualizes the tertiary structure as a 2D adjacency matrix (8 Å cutoff, sequence-local contacts suppressed). The Ramachandran plot shows the distribution of backbone (φ, ψ) torsions, with points in the α and β basins reflecting 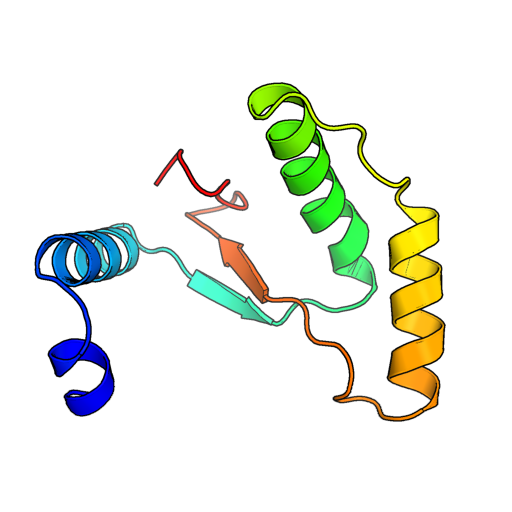secondary structure content. The PAE plot shows AlphaFold's inter-residue confidence as a color matrix.

InterPro / GO / CATH / organism. The annotation block draws on four external resources. InterPro: which protein families and domains the sequence belongs to. GO: standardized terms for what the protein does, what process it participates in, and where in the cell it acts. CATH: which structural fold it has in the CATH hierarchy. Organism: the species of origin.

Nearest PDB structures. Structural nearest neighbors (via Foldseek easy-search vs the PDB). Reported per hit: target PDB id, E-value, and alignment TM-score. A TM-score above ~0.5 is the conventional threshold for 'same fold'.

Predicted aligned error. Predicted aligned error is AlphaFold's pairwise confidence. Unlike pLDDT (per-residue), PAE is per-residue-pair and captures whether two parts of the structure are correctly placed relative to each other. Units are ångströms of expected positional error.

Solvent-accessible surface area. SASA measures how much of the protein is reachable by solvent. It is computed by rolling a water-sized probe over the atomic surface and summing the exposed area (Å²). Per-residue SASA distinguishes core (buried, low SASA) from surface (exposed, high SASA) residues; total SASA is a whole-molecule size measure.
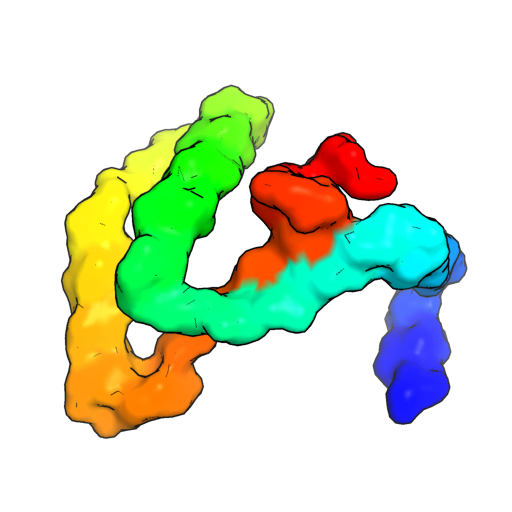
B-factor. Crystallographic B-factors measure how much each atom's electron density is smeared out, in Å². They rise in mobile loops and surface residues and fall in the buried interior. In AlphaFold models this column is repurposed to hold pLDDT instead.

pLDDT. For AlphaFold models, the B-factor field carries pLDDT — the model's own estimate of local accuracy on a 0–100 scale. Regions with pLDDT<50 should be treated as essentially unmodeled; they often correspond to intrinsically disordered segments.

Backbone torsions (φ/ψ). φ (phi) and ψ (psi) are the two rotatable backbone dihedrals per residue: φ is the C(i-1)–N–Cα–C torsion, ψ is the N–Cα–C–N(i+1) torsion, both in degrees on (−180°, 180°]. α-helical residues cluster near (−60°, −45°); β-strand residues near (−120°, +130°). A Ramachandran plot is simply a scatter of (φ, ψ) for every residue.

Radius of gyration, Cα contacts, bounding box. Radius of gyration (Rg) is the root-mean-square distanc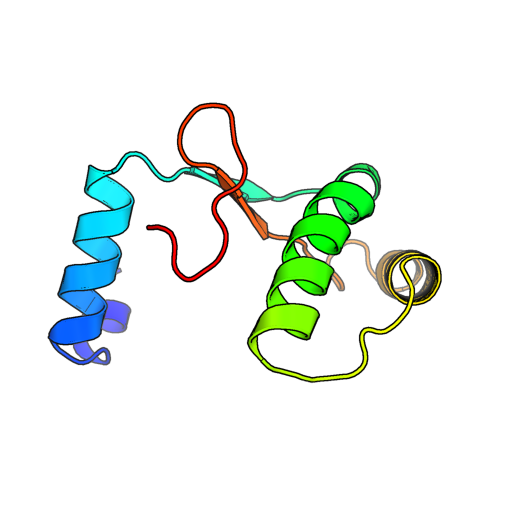e of Cα atoms from their centroid — a single number for overall size and compactness. A globular domain of N residues has Rg ≈ 2.2·N^0.38 Å; an extended or disordered chain has a much larger Rg. The Cα contact count is the number of residue pairs whose Cα atoms are within 8 Å and are more than four positions apart in sequence — a standard proxy for tertiary packing density. The bounding box is the smallest axis-aligned box enclosing all Cα atoms.

Secondary structure (3-state, P-SEA). Three-state secondary structure (P-SEA) collapses the eight DSSP classes into helix (a), strand (b), and coil (c). P-SEA assigns these from Cα geometry alone — distances and angles — without requiring backbone oxygens, so it works on any Cα trace.

Secondary structure (8-state, DSSP). Secondary structure is the local, repeating backbone conformation. DSSP classifies it into eight states by reading the hydrogen-bond network: three helix types (H, G, I), two β types (E, B), two non-regular types (T, S), and unstructured coil (-).

Foldseek 3Di. The Foldseek 3Di string encodes local tertiary geometry as a 20-letter alphabet — one character per residue — derived from the relative positions of nearby Cα atoms. Unlike the amino-acid sequence, 3Di is a direct function of the 3D structure, so two proteins with the same fold have similar 3Di strings even at low sequence identity.

mmCIF coordinates. Structure coordinates are given as an mmCIF _atom_site loop: one row per atom with element, residue name, chain id, sequence number, and x/y/z position in Å. Only the four main-chain atoms per residue are included here; side chains are omitted to keep the record compact.

Sequence. This is the polypeptide sequence — one letter per residue, N-terminus first. Length ranges from a few dozen residues for small domains to over a thousand for large multi-domain proteins.